Protein AF-A0A7V5BQD2-F1 (afdb_monomer)

Nearest PDB structures (foldseek):
  3lss-assembly1_A  TM=3.977E-01  e=9.726E+00  Trypanosoma brucei

Solvent-accessible surface area (backbone atoms only — not comparable to full-atom values): 6388 Å² total; per-residue (Å²): 131,81,94,69,85,48,72,68,59,53,40,46,50,55,54,74,65,68,46,66,69,62,50,52,52,50,48,51,49,54,42,51,53,51,55,51,48,44,57,51,48,71,41,66,65,56,60,52,52,55,60,64,44,44,63,62,34,46,76,72,70,39,48,69,63,51,51,49,53,54,48,50,45,52,50,45,51,71,62,48,81,50,64,71,60,44,52,50,50,47,52,50,54,51,52,30,53,50,26,34,71,69,64,47,96,60,27,87,65,88,127

Radius of gyration: 17.96 Å; Cα contacts (8 Å, |Δi|>4): 65; chains: 1; bounding box: 35×42×42 Å

Secondary structure (DSSP, 8-state):
------HHHHHHHHHHHT-HHHHHHHHHHHHHHHHHHHHHHT-HHHHHHHHHHHHHHHHTT-HHHHHHHHHHHHHHHHH---HHHHHHHHHHHHHHHHHHHTT-SSTT---

Foldseek 3Di:
DPPDQDPLNVLVVLQVVVPLVVLLVVLVVVLVVLQVLLVVLVDPVVLVVLVVCQVVCVVVVNNVVSCVVNVSSVVSNVVRDCVVVSVVSSVLSVQLSVCSNVVPPCSNDDD

Structure (mmCIF, N/CA/C/O backbone):
data_AF-A0A7V5BQD2-F1
#
_entry.id   AF-A0A7V5BQD2-F1
#
loop_
_atom_site.group_PDB
_atom_site.id
_atom_site.type_symbol
_atom_site.label_atom_id
_atom_site.label_alt_id
_atom_site.label_comp_id
_atom_site.label_asym_id
_atom_site.label_entity_id
_atom_site.label_seq_id
_atom_site.pdbx_PDB_ins_code
_atom_site.Cartn_x
_atom_site.Cartn_y
_atom_site.Cartn_z
_atom_site.occupancy
_atom_site.B_iso_or_equiv
_atom_site.auth_seq_id
_atom_site.auth_comp_id
_atom_site.auth_asym_id
_atom_site.auth_atom_id
_atom_site.pdbx_PDB_model_num
ATOM 1 N N . MET A 1 1 ? -0.936 26.694 10.407 1.00 45.94 1 MET A N 1
ATOM 2 C CA . MET A 1 1 ? -1.614 25.391 10.270 1.00 45.94 1 MET A CA 1
ATOM 3 C C . MET A 1 1 ? -0.593 24.356 10.684 1.00 45.94 1 MET A C 1
ATOM 5 O O . MET A 1 1 ? 0.521 24.425 10.192 1.00 45.94 1 MET A O 1
ATOM 9 N N . THR A 1 2 ? -0.876 23.519 11.674 1.00 51.56 2 THR A N 1
ATOM 10 C CA . THR A 1 2 ? 0.022 22.407 12.005 1.00 51.56 2 THR A CA 1
ATOM 11 C C . THR A 1 2 ? -0.147 21.347 10.919 1.00 51.56 2 THR A C 1
ATOM 13 O O . THR A 1 2 ? -1.188 20.702 10.872 1.00 51.56 2 THR A O 1
ATOM 16 N N . ASP A 1 3 ? 0.840 21.209 10.028 1.00 70.38 3 ASP A N 1
ATOM 17 C CA . ASP A 1 3 ? 0.883 20.253 8.901 1.00 70.38 3 ASP A CA 1
ATOM 18 C C . ASP A 1 3 ? 1.017 18.776 9.344 1.00 70.38 3 ASP A C 1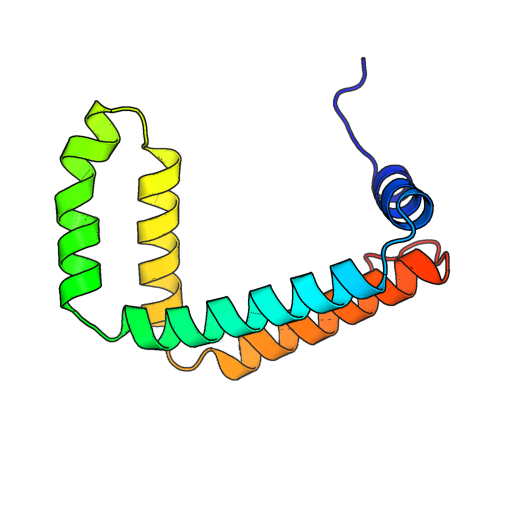
ATOM 20 O O . ASP A 1 3 ? 1.618 17.954 8.657 1.00 70.38 3 ASP A O 1
ATOM 24 N N . SER A 1 4 ? 0.502 18.413 10.519 1.00 83.75 4 SER A N 1
ATOM 25 C CA . SER A 1 4 ? 0.650 17.076 11.094 1.00 83.75 4 SER A CA 1
ATOM 26 C C . SER A 1 4 ? -0.714 16.459 11.371 1.00 83.75 4 SER A C 1
ATOM 28 O O . SER A 1 4 ? -1.484 16.997 12.165 1.00 83.75 4 SER A O 1
ATOM 30 N N . ILE A 1 5 ? -0.980 15.318 10.737 1.00 89.69 5 ILE A N 1
ATOM 31 C CA . ILE A 1 5 ? -2.120 14.446 11.032 1.00 89.69 5 ILE A CA 1
ATOM 32 C C . ILE A 1 5 ? -1.686 13.469 12.131 1.00 89.69 5 ILE A C 1
ATOM 34 O O . ILE A 1 5 ? -0.689 12.768 11.950 1.00 89.69 5 ILE A O 1
ATOM 38 N N . SER A 1 6 ? -2.406 13.430 13.256 1.00 93.19 6 SER A N 1
ATOM 39 C CA . SER A 1 6 ? -2.180 12.441 14.320 1.00 93.19 6 SER A CA 1
ATOM 40 C C . SER A 1 6 ? -2.848 11.096 14.008 1.00 93.19 6 SER A C 1
ATOM 42 O O . SER A 1 6 ? -3.743 11.013 13.162 1.00 93.19 6 SER A O 1
ATOM 44 N N . GLU A 1 7 ? -2.443 10.032 14.703 1.00 93.19 7 GLU A N 1
ATOM 45 C CA . GLU A 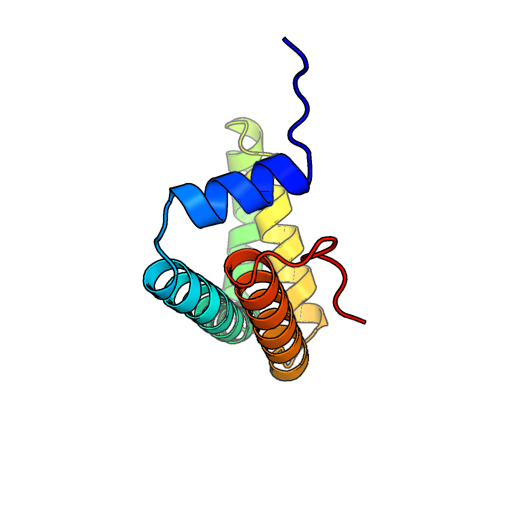1 7 ? -3.072 8.713 14.562 1.00 93.19 7 GLU A CA 1
ATOM 46 C C . GLU A 1 7 ? -4.556 8.741 14.946 1.00 93.19 7 GLU A C 1
ATOM 48 O O . GLU A 1 7 ? -5.385 8.130 14.270 1.00 93.19 7 GLU A O 1
ATOM 53 N N . GLU A 1 8 ? -4.913 9.502 15.982 1.00 93.69 8 GLU A N 1
ATOM 54 C CA . GLU A 1 8 ? -6.296 9.669 16.424 1.00 93.69 8 GLU A CA 1
ATOM 55 C C . GLU A 1 8 ? -7.134 10.362 15.351 1.00 93.69 8 GLU A C 1
ATOM 57 O O . GLU A 1 8 ? -8.227 9.891 15.033 1.00 93.69 8 GLU A O 1
ATOM 62 N N . GLN A 1 9 ? -6.602 11.436 14.754 1.00 94.62 9 GLN A N 1
ATOM 63 C CA . GLN A 1 9 ? -7.259 12.167 13.667 1.00 94.62 9 GLN A CA 1
ATOM 64 C C . GLN A 1 9 ? -7.428 11.290 12.422 1.00 94.62 9 GLN A C 1
ATOM 66 O O . GLN A 1 9 ? -8.468 11.325 11.766 1.00 94.62 9 GLN A O 1
ATOM 71 N N . TYR A 1 10 ? -6.427 10.470 12.100 1.00 94.94 10 TYR A N 1
ATOM 72 C CA . TYR A 1 10 ? -6.497 9.539 10.978 1.00 94.94 10 TYR A CA 1
ATOM 73 C C . TYR A 1 10 ? -7.538 8.432 11.216 1.00 94.94 10 TYR A C 1
ATOM 75 O O . TYR A 1 10 ? -8.351 8.138 10.339 1.00 94.94 10 TYR A O 1
ATOM 83 N N . ALA A 1 11 ? -7.565 7.847 12.417 1.00 96.38 11 ALA A N 1
ATOM 84 C CA . ALA A 1 11 ? -8.555 6.841 12.798 1.00 96.38 11 ALA A CA 1
ATOM 85 C C . ALA A 1 11 ? -9.979 7.421 12.859 1.00 96.38 11 ALA A C 1
ATOM 87 O O . ALA A 1 11 ? -10.942 6.757 12.472 1.00 96.38 11 ALA A O 1
ATOM 88 N N . GLU A 1 12 ? -10.129 8.665 13.320 1.00 96.06 12 GLU A N 1
ATOM 89 C CA . GLU A 1 12 ? -11.397 9.392 13.275 1.00 96.06 12 GLU A CA 1
ATOM 90 C C . GLU A 1 12 ? -11.870 9.597 11.836 1.00 96.06 12 GLU A C 1
ATOM 92 O O . GLU A 1 12 ? -13.020 9.285 11.538 1.00 96.06 12 GLU A O 1
ATOM 97 N N . ALA A 1 13 ? -10.986 10.010 10.923 1.00 96.19 13 ALA A N 1
ATOM 98 C CA . ALA A 1 13 ? -11.329 10.157 9.511 1.00 96.19 13 ALA A CA 1
ATOM 99 C C . ALA A 1 13 ? -11.839 8.843 8.895 1.00 96.19 13 ALA A C 1
ATOM 101 O O . ALA A 1 13 ? -12.827 8.854 8.166 1.00 96.19 13 ALA A O 1
ATOM 102 N N . TYR A 1 14 ? -11.231 7.702 9.233 1.00 96.94 14 TYR A N 1
ATOM 103 C CA . TYR A 1 14 ? -11.717 6.389 8.791 1.00 96.94 14 TYR A CA 1
ATOM 104 C C . TYR A 1 14 ? -13.146 6.101 9.258 1.00 96.94 14 TYR A C 1
ATOM 106 O O . TYR A 1 14 ? -13.953 5.632 8.458 1.00 96.94 14 TYR A O 1
ATOM 114 N N . ARG A 1 15 ? -13.464 6.396 10.525 1.00 96.94 15 ARG A N 1
ATOM 115 C CA . ARG A 1 15 ? -14.820 6.220 11.065 1.00 96.94 15 ARG A CA 1
ATOM 116 C C . ARG A 1 15 ? -15.816 7.196 10.442 1.00 96.94 15 ARG A C 1
ATOM 118 O O . ARG A 1 15 ? -16.934 6.800 10.152 1.00 96.94 15 ARG A O 1
ATOM 125 N N . LEU A 1 16 ? -15.412 8.448 10.213 1.00 97.56 16 LEU A N 1
ATOM 126 C CA . LEU A 1 16 ? -16.255 9.469 9.582 1.00 97.56 16 LEU A CA 1
ATOM 127 C C . LEU A 1 16 ? -16.550 9.161 8.108 1.00 97.56 16 LEU A C 1
ATOM 129 O O . LEU A 1 16 ? -17.627 9.501 7.626 1.00 97.56 16 LEU A O 1
ATOM 133 N N . CYS A 1 17 ? -15.610 8.540 7.390 1.00 97.12 17 CYS A N 1
ATOM 134 C CA . CYS A 1 17 ? -15.840 8.079 6.021 1.00 97.12 17 CYS A CA 1
ATOM 135 C C . CYS A 1 17 ? -16.832 6.910 5.937 1.00 97.12 17 CYS A C 1
ATOM 137 O O . CYS A 1 17 ? -17.434 6.746 4.880 1.00 97.12 17 CYS A O 1
ATOM 139 N N . ASP A 1 18 ? -16.962 6.113 7.006 1.00 96.50 18 ASP A N 1
ATOM 140 C CA . ASP A 1 18 ? -17.903 4.990 7.150 1.00 96.50 18 ASP A CA 1
ATOM 141 C C . ASP A 1 18 ? -17.972 4.062 5.920 1.00 96.50 18 ASP A C 1
ATOM 143 O O . ASP A 1 18 ? -19.034 3.708 5.415 1.00 96.50 18 ASP A O 1
ATOM 147 N N . ASN A 1 19 ? -16.803 3.697 5.390 1.00 97.50 19 ASN A N 1
ATOM 148 C CA . ASN A 1 19 ? -16.661 2.925 4.156 1.00 97.50 19 ASN A CA 1
ATOM 149 C C . ASN A 1 19 ? -15.897 1.612 4.362 1.00 97.50 19 ASN A C 1
ATOM 151 O O . ASN A 1 19 ? -15.008 1.261 3.584 1.00 97.50 19 ASN A O 1
ATOM 155 N N . TYR A 1 20 ? -16.226 0.891 5.437 1.00 98.25 20 TYR A N 1
ATOM 156 C CA . TYR A 1 20 ? -15.538 -0.337 5.846 1.00 98.25 20 TYR A CA 1
ATOM 157 C C . TYR A 1 20 ? -15.376 -1.341 4.696 1.00 98.25 20 TYR A C 1
ATOM 159 O O . TYR A 1 20 ? -14.262 -1.793 4.437 1.00 98.25 20 TYR A O 1
ATOM 167 N N . ASP A 1 21 ? -16.456 -1.638 3.971 1.00 98.31 21 ASP A N 1
ATOM 168 C CA . ASP A 1 21 ? -16.441 -2.632 2.892 1.00 98.31 21 ASP A CA 1
ATOM 169 C C . ASP A 1 21 ? -15.519 -2.218 1.732 1.00 98.31 21 ASP A C 1
ATOM 171 O O . ASP A 1 21 ? -14.747 -3.040 1.233 1.00 98.31 21 ASP A O 1
ATOM 175 N N . ASP A 1 22 ? -15.493 -0.928 1.375 1.00 98.38 22 ASP A N 1
ATOM 176 C CA . ASP A 1 22 ? -14.561 -0.396 0.372 1.00 98.38 22 ASP A CA 1
ATOM 177 C C . ASP A 1 22 ? -13.103 -0.557 0.829 1.00 98.38 22 ASP A C 1
ATOM 179 O O . ASP A 1 22 ? -12.210 -0.832 0.022 1.00 98.38 22 ASP A O 1
ATOM 183 N N . ARG A 1 23 ? -12.835 -0.404 2.134 1.00 98.06 23 ARG A N 1
ATOM 184 C CA . ARG A 1 23 ? -11.495 -0.612 2.708 1.00 98.06 23 ARG A CA 1
ATOM 185 C C . ARG A 1 23 ? -11.097 -2.079 2.708 1.00 98.06 23 ARG A C 1
ATOM 187 O O . ARG A 1 23 ? -9.945 -2.377 2.400 1.00 98.06 23 ARG A O 1
ATOM 194 N N . VAL A 1 24 ? -12.026 -2.990 2.984 1.00 98.50 24 VAL A N 1
ATOM 195 C CA . VAL A 1 24 ? -11.774 -4.431 2.843 1.00 98.50 24 VAL A CA 1
ATOM 196 C C . VAL A 1 24 ? -11.428 -4.762 1.394 1.00 98.50 24 VAL A C 1
ATOM 198 O O . VAL A 1 24 ? -10.395 -5.384 1.140 1.00 98.50 24 VAL A O 1
ATOM 201 N N . GLN A 1 25 ? -12.215 -4.262 0.437 1.00 98.38 25 GLN A N 1
ATOM 202 C CA . GLN A 1 25 ? -11.932 -4.445 -0.985 1.00 98.38 25 GLN A CA 1
ATOM 203 C C . GLN A 1 25 ? -10.565 -3.860 -1.369 1.00 98.38 25 GLN A C 1
ATOM 205 O O . GLN A 1 25 ? -9.804 -4.488 -2.104 1.00 98.38 25 GLN A O 1
ATOM 210 N N . GLN A 1 26 ? -10.213 -2.679 -0.854 1.00 98.06 26 GLN A N 1
ATOM 211 C CA . GLN A 1 26 ? -8.904 -2.063 -1.067 1.00 98.06 26 GLN A CA 1
ATOM 212 C C . GLN A 1 26 ? -7.755 -2.949 -0.566 1.00 98.06 26 GLN A C 1
ATOM 214 O O . GLN A 1 26 ? -6.766 -3.126 -1.279 1.00 98.06 26 GLN A O 1
ATOM 219 N N . ILE A 1 27 ? -7.877 -3.513 0.637 1.00 98.06 27 ILE A N 1
ATOM 220 C CA . ILE A 1 27 ? -6.869 -4.410 1.218 1.00 98.06 27 ILE A CA 1
ATOM 221 C C . ILE A 1 27 ? -6.718 -5.672 0.364 1.00 98.06 27 ILE A C 1
ATOM 223 O O . ILE A 1 27 ? -5.595 -6.092 0.075 1.00 98.06 27 ILE A O 1
ATOM 227 N N . ASP A 1 28 ? -7.827 -6.255 -0.087 1.00 97.75 28 ASP A N 1
ATOM 228 C CA . ASP A 1 28 ? -7.788 -7.429 -0.958 1.00 97.75 28 ASP A CA 1
ATOM 229 C C . ASP A 1 28 ? -7.139 -7.098 -2.318 1.00 97.75 28 ASP A C 1
ATOM 231 O O . ASP A 1 28 ? -6.270 -7.845 -2.777 1.00 97.75 28 ASP A O 1
ATOM 235 N N . MET A 1 29 ? -7.423 -5.927 -2.903 1.00 98.00 29 MET A N 1
ATOM 236 C CA . MET A 1 29 ? -6.760 -5.456 -4.130 1.00 98.00 29 MET A CA 1
ATOM 237 C C . MET A 1 29 ? -5.242 -5.282 -3.956 1.00 98.00 29 MET A C 1
ATOM 239 O O . MET A 1 29 ? -4.481 -5.619 -4.863 1.00 98.00 29 MET A O 1
ATOM 243 N N . ILE A 1 30 ? -4.766 -4.806 -2.798 1.00 95.38 30 ILE A N 1
ATOM 244 C CA . ILE A 1 30 ? -3.321 -4.716 -2.505 1.00 95.38 30 ILE A CA 1
ATOM 245 C C . ILE A 1 30 ? -2.668 -6.103 -2.590 1.00 95.38 30 ILE A C 1
ATOM 247 O O . ILE A 1 30 ? -1.589 -6.259 -3.171 1.00 95.38 30 ILE A O 1
ATOM 251 N N . VAL A 1 31 ? -3.326 -7.123 -2.034 1.00 96.75 31 VAL A N 1
ATOM 252 C CA . VAL A 1 31 ? -2.837 -8.508 -2.054 1.00 96.75 31 VAL A CA 1
ATOM 253 C C . VAL A 1 31 ? -2.824 -9.067 -3.475 1.00 96.75 31 VAL A C 1
ATOM 255 O O . VAL A 1 31 ? -1.840 -9.691 -3.878 1.00 96.75 31 VAL A O 1
ATOM 258 N N . GLU A 1 32 ? -3.887 -8.840 -4.244 1.00 95.81 32 GLU A N 1
ATOM 259 C CA . GLU A 1 32 ? -3.989 -9.289 -5.635 1.00 95.81 32 GLU A CA 1
ATOM 260 C C . GLU A 1 32 ? -2.911 -8.658 -6.519 1.00 95.81 32 GLU A C 1
ATOM 262 O O . GLU A 1 32 ? -2.153 -9.380 -7.174 1.00 95.81 32 GLU A O 1
ATOM 267 N N . ILE A 1 33 ? -2.750 -7.333 -6.449 1.00 94.19 33 ILE A N 1
ATOM 268 C CA . ILE A 1 33 ? -1.707 -6.607 -7.183 1.00 94.19 33 ILE A CA 1
ATOM 269 C C . ILE A 1 33 ? -0.320 -7.127 -6.795 1.00 94.19 33 ILE A C 1
ATOM 271 O O . ILE A 1 33 ? 0.532 -7.328 -7.661 1.00 94.19 33 ILE A O 1
ATOM 275 N N . GLY A 1 34 ? -0.079 -7.401 -5.509 1.00 93.38 34 GLY A N 1
ATOM 276 C CA . GLY A 1 34 ? 1.181 -7.978 -5.041 1.00 93.38 34 GLY A CA 1
ATOM 277 C C . GLY A 1 34 ? 1.476 -9.359 -5.638 1.00 93.38 34 GLY A C 1
ATOM 278 O O . GLY A 1 34 ? 2.613 -9.633 -6.033 1.00 93.38 34 GLY A O 1
ATOM 279 N N . ARG A 1 35 ? 0.459 -10.223 -5.747 1.00 93.94 35 ARG A N 1
ATOM 280 C CA . ARG A 1 35 ? 0.582 -11.552 -6.374 1.00 93.94 35 ARG A CA 1
ATOM 281 C C . ARG A 1 35 ? 0.863 -11.446 -7.867 1.00 93.94 35 ARG A C 1
ATOM 283 O O . ARG A 1 35 ? 1.666 -12.213 -8.400 1.00 93.94 35 ARG A O 1
ATOM 290 N N . ASP A 1 36 ? 0.231 -10.502 -8.550 1.00 92.38 36 ASP A N 1
ATOM 291 C CA . ASP A 1 36 ? 0.484 -10.276 -9.970 1.00 92.38 36 ASP A CA 1
ATOM 292 C C . ASP A 1 36 ? 1.863 -9.672 -10.209 1.00 92.38 36 ASP A C 1
ATOM 294 O O . ASP A 1 36 ? 2.585 -10.120 -11.104 1.00 92.38 36 ASP A O 1
ATOM 298 N N . LEU A 1 37 ? 2.305 -8.759 -9.343 1.00 90.88 37 LEU A N 1
ATOM 299 C CA . LEU A 1 37 ? 3.660 -8.232 -9.382 1.00 90.88 37 LEU A CA 1
ATOM 300 C C . LEU A 1 37 ? 4.702 -9.343 -9.192 1.00 90.88 37 LEU A C 1
ATOM 302 O O . LEU A 1 37 ? 5.682 -9.376 -9.937 1.00 90.88 37 LEU A O 1
ATOM 306 N N . GLU A 1 38 ? 4.476 -10.303 -8.288 1.00 91.75 38 GLU A N 1
ATOM 307 C CA . GLU A 1 38 ? 5.346 -11.480 -8.132 1.00 91.75 38 GLU A CA 1
ATOM 308 C C . GLU A 1 38 ? 5.538 -12.244 -9.455 1.00 91.75 38 GLU A C 1
ATOM 310 O O . GLU A 1 38 ? 6.648 -12.677 -9.784 1.00 91.75 38 GLU A O 1
ATOM 315 N N . LYS A 1 39 ? 4.469 -12.412 -10.240 1.00 91.00 39 LYS A N 1
ATOM 316 C CA . LYS A 1 39 ? 4.540 -13.067 -11.556 1.00 91.00 39 LYS A CA 1
ATOM 317 C C . LYS A 1 39 ? 5.292 -12.187 -12.552 1.00 91.00 39 LYS A C 1
ATOM 319 O O . LYS A 1 39 ? 6.198 -12.666 -13.233 1.00 91.00 39 LYS A O 1
ATOM 324 N N . LEU A 1 40 ? 4.965 -10.896 -12.596 1.00 90.25 40 LEU A N 1
ATOM 325 C CA . LEU A 1 40 ? 5.543 -9.935 -13.534 1.00 90.25 40 LEU A CA 1
ATOM 326 C C . LEU A 1 40 ? 7.062 -9.811 -13.375 1.00 90.25 40 LEU A C 1
ATOM 328 O O . LEU A 1 40 ? 7.793 -9.866 -14.366 1.00 90.25 40 LEU A O 1
ATOM 332 N N . VAL A 1 41 ? 7.574 -9.724 -12.143 1.00 91.19 41 VAL A N 1
ATOM 333 C CA . VAL A 1 41 ? 9.017 -9.529 -11.918 1.00 91.19 41 VAL A CA 1
ATOM 334 C C . VAL A 1 41 ? 9.888 -10.704 -12.379 1.00 91.19 41 VAL A C 1
ATOM 336 O O . VAL A 1 41 ? 11.090 -10.524 -12.606 1.00 91.19 41 VAL A O 1
ATOM 339 N N . LYS A 1 42 ? 9.299 -11.895 -12.566 1.00 89.25 42 LYS A N 1
ATOM 340 C CA . LYS A 1 42 ? 9.991 -13.084 -13.096 1.00 89.25 42 LYS A CA 1
ATOM 341 C C . LYS A 1 42 ? 10.339 -12.926 -14.579 1.00 89.25 42 LYS A C 1
ATOM 343 O O . LYS A 1 42 ? 11.309 -13.525 -15.050 1.00 89.25 42 LYS A O 1
ATOM 348 N N . HIS A 1 43 ? 9.624 -12.076 -15.317 1.00 90.25 43 HIS A N 1
ATOM 349 C CA . HIS A 1 43 ? 9.937 -11.795 -16.713 1.00 90.25 43 HIS A CA 1
ATOM 350 C C . HIS A 1 43 ? 11.113 -10.820 -16.822 1.00 90.25 43 HIS A C 1
ATOM 352 O O . HIS A 1 43 ? 11.043 -9.651 -16.440 1.00 90.25 43 HIS A O 1
ATOM 358 N N . ARG A 1 44 ? 12.221 -11.294 -17.404 1.00 84.00 44 ARG A N 1
ATOM 359 C CA . ARG A 1 44 ? 13.449 -10.494 -17.559 1.00 84.00 44 ARG A CA 1
ATOM 360 C C . ARG A 1 44 ? 13.220 -9.226 -18.384 1.00 84.00 44 ARG A C 1
ATOM 362 O O . ARG A 1 44 ? 13.829 -8.211 -18.067 1.00 84.00 44 ARG A O 1
ATOM 369 N N . VAL A 1 45 ? 12.345 -9.281 -19.393 1.00 91.19 45 VAL A N 1
ATOM 370 C CA . VAL A 1 45 ? 12.017 -8.149 -20.281 1.00 91.19 45 VAL A CA 1
ATOM 371 C C . VAL A 1 45 ? 11.512 -6.943 -19.488 1.00 91.19 45 VAL A C 1
ATOM 373 O O . VAL A 1 45 ? 11.953 -5.833 -19.754 1.00 91.19 45 VAL A O 1
ATOM 376 N N . ILE A 1 46 ? 10.691 -7.154 -18.454 1.00 89.62 46 ILE A N 1
ATOM 377 C CA . ILE A 1 46 ? 10.155 -6.062 -17.627 1.00 89.62 46 ILE A CA 1
ATOM 378 C C . ILE A 1 46 ? 11.284 -5.280 -16.948 1.00 89.62 46 ILE A C 1
ATOM 380 O O . ILE A 1 46 ? 11.305 -4.052 -16.991 1.00 89.62 46 ILE A O 1
ATOM 384 N N . GLY A 1 47 ? 12.274 -5.982 -16.388 1.00 87.00 47 GLY A N 1
ATOM 385 C CA . GLY A 1 47 ? 13.436 -5.338 -15.774 1.00 87.00 47 GLY A CA 1
ATOM 386 C C . GLY A 1 47 ? 14.284 -4.543 -16.774 1.00 87.00 47 GLY A C 1
ATOM 387 O O . GLY A 1 47 ? 14.807 -3.483 -16.432 1.00 87.00 47 GLY A O 1
ATOM 388 N N . TRP A 1 48 ? 14.402 -5.023 -18.016 1.00 89.12 48 TRP A N 1
ATOM 389 C CA . TRP A 1 48 ? 15.089 -4.290 -19.084 1.00 89.12 48 TRP A CA 1
ATOM 390 C C . TRP A 1 48 ? 14.333 -3.024 -19.481 1.00 89.12 48 TRP A C 1
ATOM 392 O O . TRP A 1 48 ? 14.943 -1.958 -19.541 1.00 89.12 48 TRP A O 1
ATOM 402 N N . THR A 1 49 ? 13.020 -3.121 -19.696 1.00 91.44 49 THR A N 1
ATOM 403 C CA . THR A 1 49 ? 12.170 -1.975 -20.042 1.00 91.44 49 THR A CA 1
ATOM 404 C C . THR A 1 49 ? 12.234 -0.894 -18.967 1.00 91.44 49 THR A C 1
ATOM 406 O O . THR A 1 49 ? 12.471 0.266 -19.294 1.00 91.44 49 THR A O 1
ATOM 409 N N . LEU A 1 50 ? 12.124 -1.277 -17.688 1.00 90.81 50 LEU A N 1
ATOM 410 C CA . LEU A 1 50 ? 12.274 -0.357 -16.557 1.00 90.81 50 LEU A CA 1
ATOM 411 C C . LEU A 1 50 ? 13.614 0.380 -16.608 1.00 90.81 50 LEU A C 1
ATOM 413 O O . LEU A 1 50 ? 13.647 1.604 -16.548 1.00 90.81 50 LEU A O 1
ATOM 417 N N . ARG A 1 51 ? 14.723 -0.343 -16.800 1.00 89.50 51 ARG A N 1
ATOM 418 C CA . ARG A 1 51 ? 16.057 0.268 -16.852 1.00 89.50 51 ARG A CA 1
ATOM 419 C C . ARG A 1 51 ? 16.236 1.214 -18.044 1.00 89.50 51 ARG A C 1
ATOM 421 O O . ARG A 1 51 ? 16.907 2.233 -17.906 1.00 89.50 51 ARG A O 1
ATOM 428 N N . LEU A 1 52 ? 15.667 0.884 -19.205 1.00 93.62 52 LEU A N 1
ATOM 429 C CA . LEU A 1 52 ? 15.717 1.746 -20.392 1.00 93.62 52 LEU A CA 1
ATOM 430 C C . LEU A 1 52 ? 14.890 3.026 -20.203 1.00 93.62 52 LEU A C 1
ATOM 432 O O . LEU A 1 52 ? 15.308 4.092 -20.655 1.00 93.62 52 LEU A O 1
ATOM 436 N N . ALA A 1 53 ? 13.764 2.941 -19.488 1.00 91.94 53 ALA A N 1
ATOM 437 C CA . ALA A 1 53 ? 12.897 4.080 -19.192 1.00 91.94 53 ALA A CA 1
ATOM 438 C C . ALA A 1 53 ? 13.544 5.121 -18.262 1.00 91.94 53 ALA A C 1
ATOM 440 O O . ALA A 1 53 ? 13.144 6.285 -18.293 1.00 91.94 53 ALA A O 1
ATOM 441 N N . ARG A 1 54 ? 14.586 4.752 -17.498 1.00 92.88 54 ARG A N 1
ATOM 442 C CA . ARG A 1 54 ? 15.243 5.647 -16.532 1.00 92.88 54 ARG A CA 1
ATOM 443 C C . ARG A 1 54 ? 15.698 6.970 -17.138 1.00 92.88 54 ARG A C 1
ATOM 445 O O . ARG A 1 54 ? 15.412 8.021 -16.578 1.00 92.88 54 ARG A O 1
ATOM 452 N N . GLY A 1 55 ? 16.408 6.931 -18.265 1.00 92.69 55 GLY A N 1
ATOM 453 C CA . GLY A 1 55 ? 16.955 8.141 -18.890 1.00 92.69 55 GLY A CA 1
ATOM 454 C C . GLY A 1 55 ? 15.864 9.153 -19.271 1.00 92.69 55 GLY A C 1
ATOM 455 O O . GLY A 1 55 ? 15.930 10.302 -18.831 1.00 92.69 55 GLY A O 1
ATOM 456 N N . PRO A 1 56 ? 14.854 8.750 -20.064 1.00 92.38 56 PRO A N 1
ATOM 457 C CA . PRO A 1 56 ? 13.699 9.591 -20.371 1.00 92.38 56 PRO A CA 1
ATOM 458 C C . PRO A 1 56 ? 12.910 10.045 -19.136 1.00 92.38 56 PRO A C 1
ATOM 460 O O . PRO A 1 56 ? 12.630 11.235 -19.029 1.00 92.38 56 PRO A O 1
ATOM 463 N N . ALA A 1 57 ? 12.601 9.142 -18.197 1.00 92.25 57 ALA A N 1
ATOM 464 C CA . ALA A 1 57 ? 11.818 9.462 -17.000 1.00 92.25 57 ALA A CA 1
ATOM 465 C C . ALA A 1 57 ? 12.507 10.523 -16.136 1.00 92.25 57 ALA A C 1
ATOM 467 O O . ALA A 1 57 ? 11.877 11.483 -15.705 1.00 92.25 57 ALA A O 1
ATOM 468 N N . TYR A 1 58 ? 13.824 10.402 -15.956 1.00 93.19 58 TYR A N 1
ATOM 469 C CA . TYR A 1 58 ? 14.595 11.393 -15.220 1.00 93.19 58 TYR A CA 1
ATOM 470 C C . TYR A 1 58 ? 14.602 12.747 -15.935 1.00 93.19 58 TYR A C 1
ATOM 472 O O . TYR A 1 58 ? 14.386 13.778 -15.314 1.00 93.19 58 TYR A O 1
ATOM 480 N N . ARG A 1 59 ? 14.785 12.779 -17.257 1.00 95.19 59 ARG A N 1
ATOM 481 C CA . ARG A 1 59 ? 14.718 14.056 -17.988 1.00 95.19 59 ARG A CA 1
ATOM 482 C C . ARG A 1 59 ? 13.332 14.704 -17.946 1.00 95.19 59 ARG A C 1
ATOM 484 O O . ARG A 1 59 ? 13.246 15.919 -18.061 1.00 95.19 59 ARG A O 1
ATOM 491 N N . ALA A 1 60 ? 12.277 13.909 -17.787 1.00 94.50 60 ALA A N 1
ATOM 492 C CA . ALA A 1 60 ? 10.903 14.382 -17.642 1.00 94.50 60 ALA A CA 1
ATOM 493 C C . ALA A 1 60 ? 10.528 14.773 -16.195 1.00 94.50 60 ALA A C 1
ATOM 495 O O . ALA A 1 60 ? 9.397 15.188 -15.962 1.00 94.50 60 ALA A O 1
ATOM 496 N N . GLY A 1 61 ? 11.445 14.641 -15.227 1.00 93.81 61 GLY A N 1
ATOM 497 C CA . GLY A 1 61 ? 11.195 14.960 -13.817 1.00 93.81 61 GLY A CA 1
ATOM 498 C C . GLY A 1 61 ? 10.478 13.862 -13.024 1.00 93.81 61 GLY A C 1
ATOM 499 O O . GLY A 1 61 ? 10.056 14.098 -11.898 1.00 93.81 61 GLY A O 1
ATOM 500 N N . TRP A 1 62 ? 10.345 12.646 -13.562 1.00 94.75 62 TRP A N 1
ATOM 501 C CA . TRP A 1 62 ? 9.664 11.514 -12.909 1.00 94.75 62 TRP A CA 1
ATOM 502 C C . TRP A 1 62 ? 10.623 10.637 -12.095 1.00 94.75 62 TRP A C 1
ATOM 504 O O . TRP A 1 62 ? 10.524 9.408 -12.104 1.00 94.75 62 TRP A O 1
ATOM 514 N N . HIS A 1 63 ? 11.587 11.263 -11.422 1.00 92.81 63 HIS A N 1
ATOM 515 C CA . HIS A 1 63 ? 12.655 10.567 -10.703 1.00 92.81 63 HIS A CA 1
ATOM 516 C C . HIS A 1 63 ? 12.101 9.616 -9.637 1.00 92.81 63 HIS A C 1
ATOM 518 O O . HIS A 1 63 ? 12.418 8.429 -9.647 1.00 92.81 63 HIS A O 1
ATOM 524 N N . GLU A 1 64 ? 11.208 10.120 -8.782 1.00 92.88 64 GLU A N 1
ATOM 525 C CA . GLU A 1 64 ? 10.639 9.362 -7.663 1.00 92.88 64 GLU A CA 1
ATOM 526 C C . GLU A 1 64 ? 9.819 8.163 -8.139 1.00 92.88 64 GLU A C 1
ATOM 528 O O . GLU A 1 64 ? 9.984 7.056 -7.630 1.00 92.88 64 GLU A O 1
ATOM 533 N N . LEU A 1 65 ? 8.990 8.353 -9.171 1.00 92.88 65 LEU A N 1
ATOM 534 C CA . LEU A 1 65 ? 8.207 7.271 -9.764 1.00 92.88 65 LEU A CA 1
ATOM 535 C C 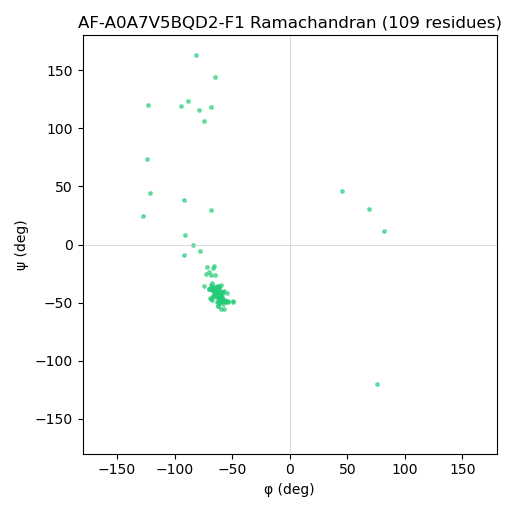. LEU A 1 65 ? 9.119 6.185 -10.342 1.00 92.88 65 LEU A C 1
ATOM 537 O O . LEU A 1 65 ? 8.909 4.997 -10.100 1.00 92.88 65 LEU A O 1
ATOM 541 N N . GLN A 1 66 ? 10.143 6.581 -11.098 1.00 94.19 66 GLN A N 1
ATOM 542 C CA . GLN A 1 66 ? 11.081 5.634 -11.691 1.00 94.19 66 GLN A CA 1
ATOM 543 C C . GLN A 1 66 ? 11.844 4.847 -10.616 1.00 94.19 66 GLN A C 1
ATOM 545 O O . GLN A 1 66 ? 11.984 3.626 -10.724 1.00 94.19 66 GLN A O 1
ATOM 550 N N . ASP A 1 67 ? 12.320 5.524 -9.571 1.00 94.19 67 ASP A N 1
ATOM 551 C CA . ASP A 1 67 ? 13.051 4.884 -8.478 1.00 94.19 67 ASP A CA 1
ATOM 552 C C . ASP A 1 67 ? 12.159 3.955 -7.659 1.00 94.19 67 ASP A C 1
ATOM 554 O O . ASP A 1 67 ? 12.590 2.853 -7.302 1.00 94.19 67 ASP A O 1
ATOM 558 N N . PHE A 1 68 ? 10.903 4.345 -7.438 1.00 93.31 68 PHE A N 1
ATOM 559 C CA . PHE A 1 68 ? 9.894 3.500 -6.813 1.00 93.31 68 PHE A CA 1
ATOM 560 C C . PHE A 1 68 ? 9.675 2.210 -7.611 1.00 93.31 68 PHE A C 1
ATOM 562 O O . PHE A 1 68 ? 9.759 1.115 -7.050 1.00 93.31 68 PHE A O 1
ATOM 569 N N . LEU A 1 69 ? 9.474 2.310 -8.930 1.00 92.50 69 LEU A N 1
ATOM 570 C CA . LEU A 1 69 ? 9.255 1.145 -9.791 1.00 92.50 69 LEU A CA 1
ATOM 571 C C . LEU A 1 69 ? 10.472 0.209 -9.828 1.00 92.50 69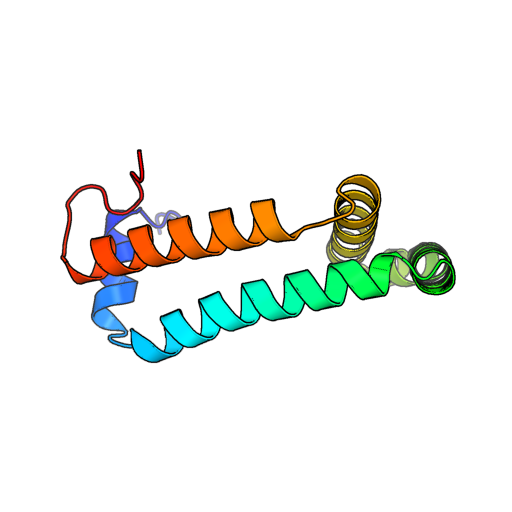 LEU A C 1
ATOM 573 O O . LEU A 1 69 ? 10.329 -1.011 -9.721 1.00 92.50 69 LEU A O 1
ATOM 577 N N . GLU A 1 70 ? 11.686 0.752 -9.939 1.00 92.75 70 GLU A N 1
ATOM 578 C CA . GLU A 1 70 ? 12.908 -0.056 -9.913 1.00 92.75 70 GLU A CA 1
ATOM 579 C C . GLU A 1 70 ? 13.187 -0.677 -8.538 1.00 92.75 70 GLU A C 1
ATOM 581 O O . GLU A 1 70 ? 13.701 -1.800 -8.449 1.00 92.75 70 GLU A O 1
ATOM 586 N N . GLY A 1 71 ? 12.882 0.047 -7.460 1.00 93.00 71 GLY A N 1
ATOM 587 C CA . GLY A 1 71 ? 12.961 -0.443 -6.088 1.00 93.00 71 GLY A CA 1
ATOM 588 C C . GLY A 1 71 ? 12.003 -1.608 -5.864 1.00 93.00 71 GLY A C 1
ATOM 589 O O . GLY A 1 71 ? 12.444 -2.695 -5.481 1.00 93.00 71 GLY A O 1
ATOM 590 N N . GLY A 1 72 ? 10.727 -1.414 -6.204 1.00 90.62 72 GLY A N 1
ATOM 591 C CA . GLY A 1 72 ? 9.687 -2.437 -6.135 1.00 90.62 72 GLY A CA 1
ATOM 592 C C . GLY A 1 72 ? 10.039 -3.674 -6.961 1.00 90.62 72 GLY A C 1
ATOM 593 O O . GLY A 1 72 ? 10.045 -4.786 -6.430 1.00 90.62 72 GLY A O 1
ATOM 594 N N . TYR A 1 73 ? 10.453 -3.498 -8.222 1.00 92.25 73 TYR A N 1
ATOM 595 C CA . TYR A 1 73 ? 10.886 -4.608 -9.078 1.00 92.25 73 TYR A CA 1
ATOM 596 C C . TYR A 1 73 ? 12.019 -5.422 -8.438 1.00 92.25 73 TYR A C 1
ATOM 598 O O . TYR A 1 73 ? 11.955 -6.653 -8.379 1.00 92.25 73 TYR A O 1
ATOM 606 N N . ARG A 1 74 ? 13.066 -4.750 -7.937 1.00 92.56 74 ARG A N 1
ATOM 607 C CA . ARG A 1 74 ? 14.205 -5.421 -7.290 1.00 92.56 74 ARG A CA 1
ATOM 608 C C . ARG A 1 74 ? 13.796 -6.136 -6.005 1.00 92.56 74 ARG A C 1
ATOM 610 O O . ARG A 1 74 ? 14.256 -7.257 -5.787 1.00 92.56 74 ARG A O 1
ATOM 617 N N . ALA A 1 75 ? 12.946 -5.522 -5.184 1.00 92.31 75 ALA A N 1
ATOM 618 C CA . ALA A 1 75 ? 12.468 -6.100 -3.932 1.00 92.31 75 ALA A CA 1
ATOM 619 C C . ALA A 1 75 ? 11.678 -7.392 -4.178 1.00 92.31 75 ALA A C 1
ATOM 621 O O . ALA A 1 75 ? 12.053 -8.445 -3.661 1.00 92.31 75 ALA A O 1
ATOM 622 N N . PHE A 1 76 ? 10.663 -7.348 -5.047 1.00 91.69 76 PHE A N 1
ATOM 623 C CA . PHE A 1 76 ? 9.853 -8.522 -5.387 1.00 91.69 76 PHE A CA 1
ATOM 624 C C . PHE A 1 76 ? 10.682 -9.620 -6.059 1.00 91.69 76 PHE A C 1
ATOM 626 O O . PHE A 1 76 ? 10.556 -10.795 -5.715 1.00 91.69 76 PHE A O 1
ATOM 633 N N . ARG A 1 77 ? 11.603 -9.254 -6.961 1.00 91.19 77 ARG A N 1
ATOM 634 C CA . ARG A 1 77 ? 12.481 -10.235 -7.611 1.00 91.19 77 ARG A CA 1
ATOM 635 C C . ARG A 1 77 ? 13.411 -10.939 -6.621 1.00 91.19 77 ARG A C 1
ATOM 637 O O . ARG A 1 77 ? 13.678 -12.125 -6.793 1.00 91.19 77 ARG A O 1
ATOM 644 N N . ARG A 1 78 ? 13.922 -10.223 -5.614 1.00 92.19 78 ARG A N 1
ATOM 645 C CA . ARG A 1 78 ? 14.784 -10.792 -4.566 1.00 92.19 78 ARG A CA 1
ATOM 646 C C . ARG A 1 78 ? 13.992 -11.631 -3.560 1.00 92.19 78 ARG A C 1
ATOM 648 O O . ARG A 1 78 ? 14.515 -12.633 -3.089 1.00 92.19 78 ARG A O 1
ATOM 655 N N . MET A 1 79 ? 12.764 -11.223 -3.241 1.00 91.31 79 MET A N 1
ATOM 656 C CA . MET A 1 79 ? 11.883 -11.914 -2.296 1.00 91.31 79 MET A CA 1
ATOM 657 C C . MET A 1 79 ? 11.438 -13.293 -2.807 1.00 91.31 79 MET A C 1
ATOM 659 O O . MET A 1 79 ? 11.342 -14.235 -2.024 1.00 91.31 79 MET A O 1
ATOM 663 N N . GLY A 1 80 ? 11.208 -13.446 -4.115 1.00 86.44 80 GLY A N 1
ATOM 664 C CA . GLY A 1 80 ? 10.714 -14.704 -4.672 1.00 86.44 80 GLY A CA 1
ATOM 665 C C . GLY A 1 80 ? 9.226 -14.884 -4.374 1.00 86.44 80 GLY A C 1
ATOM 666 O O . GLY A 1 80 ? 8.431 -14.063 -4.813 1.00 86.44 80 GLY A O 1
ATOM 667 N N . LYS A 1 81 ? 8.839 -15.951 -3.664 1.00 90.50 81 LYS A N 1
ATOM 668 C CA . LYS A 1 81 ? 7.429 -16.193 -3.306 1.00 90.50 81 LYS A CA 1
ATOM 669 C C . LYS A 1 81 ? 6.953 -15.150 -2.291 1.00 90.50 81 LYS A C 1
ATOM 671 O O . LYS A 1 81 ? 7.482 -15.095 -1.181 1.00 90.50 81 LYS A O 1
ATOM 676 N N . ALA A 1 82 ? 5.949 -14.360 -2.657 1.00 91.38 82 ALA A N 1
ATOM 677 C CA . ALA A 1 82 ? 5.465 -13.237 -1.860 1.00 91.38 82 ALA A CA 1
ATOM 678 C C . ALA A 1 82 ? 4.323 -13.619 -0.901 1.00 91.38 82 ALA A C 1
ATOM 680 O O . ALA A 1 82 ? 3.972 -12.818 -0.040 1.00 91.38 82 ALA A O 1
ATOM 681 N N . ASP A 1 83 ? 3.768 -14.834 -0.998 1.00 91.75 83 ASP A N 1
ATOM 682 C CA . ASP A 1 83 ? 2.563 -15.254 -0.261 1.00 91.75 83 ASP A CA 1
ATOM 683 C C . ASP A 1 83 ? 2.620 -14.957 1.240 1.00 91.75 83 ASP A C 1
ATOM 685 O O . ASP A 1 83 ? 1.699 -14.364 1.796 1.00 91.75 83 ASP A O 1
ATOM 689 N N . LYS A 1 84 ? 3.721 -15.322 1.911 1.00 93.06 84 LYS A N 1
ATOM 690 C CA . LYS A 1 84 ? 3.872 -15.089 3.356 1.00 93.06 84 LYS A CA 1
ATOM 691 C C . LYS A 1 84 ? 3.850 -13.596 3.695 1.00 93.06 84 LYS A C 1
ATOM 693 O O . LYS A 1 84 ? 3.247 -13.208 4.689 1.00 93.06 84 LYS A O 1
ATOM 698 N N . PHE A 1 85 ? 4.505 -12.777 2.877 1.00 93.38 85 PHE A N 1
ATOM 699 C CA . PHE A 1 85 ? 4.567 -11.330 3.061 1.00 93.38 85 PHE A CA 1
ATOM 700 C C . PHE A 1 85 ? 3.202 -10.676 2.817 1.00 93.38 85 PHE A C 1
ATOM 702 O O . PHE A 1 85 ? 2.731 -9.910 3.652 1.00 93.38 85 PHE A O 1
ATOM 709 N N . LEU A 1 86 ? 2.529 -11.038 1.723 1.00 95.38 86 LEU A N 1
ATOM 710 C CA . LEU A 1 86 ? 1.214 -10.496 1.377 1.00 95.38 86 LEU A CA 1
ATOM 711 C C . LEU A 1 86 ? 0.134 -10.918 2.379 1.00 95.38 86 LEU A C 1
ATOM 713 O O . LEU A 1 86 ? -0.703 -10.103 2.755 1.00 95.38 86 LEU A O 1
ATOM 717 N N . ASN A 1 87 ? 0.184 -12.157 2.878 1.00 95.44 87 ASN A N 1
ATOM 718 C CA . ASN A 1 87 ? -0.718 -12.608 3.939 1.00 95.44 87 ASN A CA 1
ATOM 719 C C . ASN A 1 87 ? -0.483 -11.842 5.250 1.00 95.44 87 ASN A C 1
ATOM 721 O O . ASN A 1 87 ? -1.446 -11.515 5.938 1.00 95.44 87 ASN A O 1
ATOM 725 N N . ALA A 1 88 ? 0.774 -11.528 5.585 1.00 95.38 88 ALA A N 1
ATOM 726 C CA . ALA A 1 88 ? 1.092 -10.719 6.759 1.00 95.38 88 ALA A CA 1
ATOM 727 C C . ALA A 1 88 ? 0.567 -9.280 6.624 1.00 95.38 88 ALA A C 1
ATOM 729 O O . ALA A 1 88 ? -0.010 -8.768 7.580 1.00 95.38 88 ALA A O 1
ATOM 730 N N . ILE A 1 89 ? 0.700 -8.662 5.439 1.00 95.00 89 ILE A N 1
ATOM 731 C CA . ILE A 1 89 ? 0.084 -7.357 5.143 1.00 95.00 89 ILE A CA 1
ATOM 732 C C . ILE A 1 89 ? -1.422 -7.442 5.357 1.00 95.00 89 ILE A C 1
ATOM 734 O O . ILE A 1 89 ? -1.959 -6.704 6.173 1.00 95.00 89 ILE A O 1
ATOM 738 N N . ARG A 1 90 ? -2.095 -8.384 4.687 1.00 97.56 90 ARG A N 1
ATOM 739 C CA . ARG A 1 90 ? -3.550 -8.529 4.787 1.00 97.56 90 ARG A CA 1
ATOM 740 C C . ARG A 1 90 ? -4.011 -8.662 6.232 1.00 97.56 90 ARG A C 1
ATOM 742 O O . ARG A 1 90 ? -4.946 -7.985 6.642 1.00 97.56 90 ARG A O 1
ATOM 749 N N . GLN A 1 91 ? -3.360 -9.538 6.997 1.00 97.38 91 GLN A N 1
ATOM 750 C CA . GLN A 1 91 ? -3.719 -9.775 8.390 1.00 97.38 91 GLN A CA 1
ATOM 751 C C . GLN A 1 91 ? -3.564 -8.506 9.227 1.00 97.38 91 GLN A C 1
ATOM 753 O O . GLN A 1 91 ? -4.474 -8.157 9.973 1.00 97.38 91 GLN A O 1
ATOM 758 N N . ARG A 1 92 ? -2.429 -7.814 9.092 1.00 97.44 92 ARG A N 1
ATOM 759 C CA . ARG A 1 92 ? -2.147 -6.585 9.834 1.00 97.44 92 ARG A CA 1
ATOM 760 C C . ARG A 1 92 ? -3.130 -5.472 9.477 1.00 97.44 92 ARG A C 1
ATOM 762 O O . ARG A 1 92 ? -3.722 -4.895 10.381 1.00 97.44 92 ARG A O 1
ATOM 769 N N . GLU A 1 93 ? -3.341 -5.211 8.191 1.00 97.44 93 GLU A N 1
ATOM 770 C CA . GLU A 1 93 ? -4.253 -4.161 7.721 1.00 97.44 93 GLU A CA 1
ATOM 771 C C . GLU A 1 93 ? -5.697 -4.425 8.166 1.00 97.44 93 GLU A C 1
ATOM 773 O O . GLU A 1 93 ? -6.370 -3.521 8.654 1.00 97.44 93 GLU A O 1
ATOM 778 N N 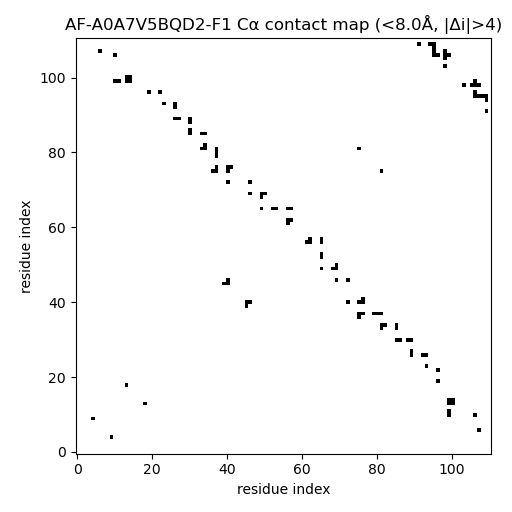. MET A 1 94 ? -6.158 -5.680 8.100 1.00 98.12 94 MET A N 1
ATOM 779 C CA . MET A 1 94 ? -7.481 -6.051 8.611 1.00 98.12 94 MET A CA 1
ATOM 780 C C . MET A 1 94 ? -7.590 -5.873 10.128 1.00 98.12 94 MET A C 1
ATOM 782 O O . MET A 1 94 ? -8.615 -5.394 10.612 1.00 98.12 94 MET A O 1
ATOM 786 N N . THR A 1 95 ? -6.556 -6.241 10.893 1.00 97.94 95 THR A N 1
ATOM 787 C CA . THR A 1 95 ? -6.526 -6.012 12.346 1.00 97.94 95 THR A CA 1
ATOM 788 C C . THR A 1 95 ? -6.631 -4.521 12.662 1.00 97.94 95 THR A C 1
ATOM 790 O O . THR A 1 95 ? -7.467 -4.137 13.478 1.00 97.94 95 THR A O 1
ATOM 793 N N . ILE A 1 96 ? -5.841 -3.682 11.987 1.00 97.62 96 ILE A N 1
ATOM 794 C CA . ILE A 1 96 ? -5.860 -2.225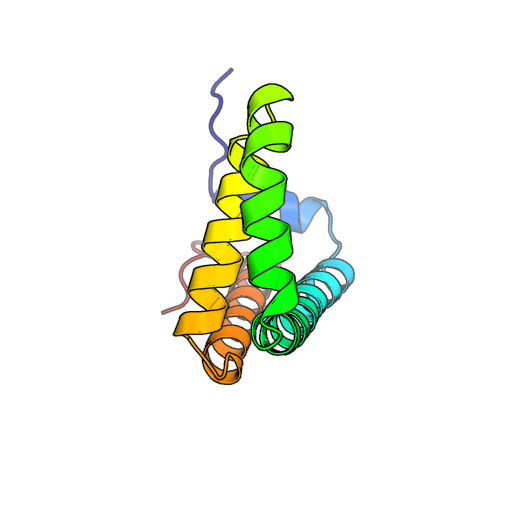 12.167 1.00 97.62 96 ILE A CA 1
ATOM 795 C C . ILE A 1 96 ? -7.235 -1.661 11.809 1.00 97.62 96 ILE A C 1
ATOM 797 O O . ILE A 1 96 ? -7.833 -0.957 12.618 1.00 97.62 96 ILE A O 1
ATOM 801 N N . LEU A 1 97 ? -7.777 -2.008 10.638 1.00 97.94 97 LEU A N 1
ATOM 802 C CA . LEU A 1 97 ? -9.091 -1.543 10.190 1.00 97.94 97 LEU A CA 1
ATOM 803 C C . LEU A 1 97 ? -10.180 -1.888 11.214 1.00 97.94 97 LEU A C 1
ATOM 805 O O . LEU A 1 97 ? -10.954 -1.021 11.620 1.00 97.94 97 LEU A O 1
ATOM 809 N N . ASN A 1 98 ? -10.198 -3.133 11.693 1.00 97.88 98 ASN A N 1
ATOM 810 C CA . ASN A 1 98 ? -11.138 -3.565 12.723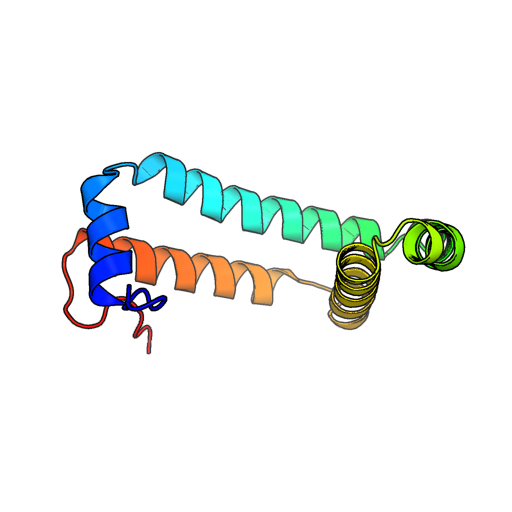 1.00 97.88 98 ASN A CA 1
ATOM 811 C C . ASN A 1 98 ? -10.947 -2.790 14.032 1.00 97.88 98 ASN A C 1
ATOM 813 O O . ASN A 1 98 ? -11.929 -2.366 14.635 1.00 97.88 98 ASN A O 1
ATOM 817 N N . ASN A 1 99 ? -9.704 -2.562 14.463 1.00 97.50 99 ASN A N 1
ATOM 818 C CA . ASN A 1 99 ? -9.414 -1.779 15.662 1.00 97.50 99 ASN A CA 1
ATOM 819 C C . ASN A 1 99 ? -9.907 -0.326 15.538 1.00 97.50 99 ASN A C 1
ATOM 821 O O . ASN A 1 99 ? -10.474 0.205 16.496 1.00 97.50 99 ASN A O 1
ATOM 825 N N . ILE A 1 100 ? -9.723 0.302 14.369 1.00 97.75 100 ILE A N 1
ATOM 826 C CA . ILE A 1 100 ? -10.184 1.668 14.082 1.00 97.75 100 ILE A CA 1
ATOM 827 C C . ILE A 1 100 ? -11.708 1.762 14.222 1.00 97.75 100 ILE A C 1
ATOM 829 O O . ILE A 1 100 ? -12.199 2.658 14.916 1.00 97.75 100 ILE A O 1
ATOM 833 N N . TYR A 1 101 ? -12.445 0.838 13.596 1.00 97.19 101 TYR A N 1
ATOM 834 C CA . TYR A 1 101 ? -13.915 0.823 13.608 1.00 97.19 101 TYR A CA 1
ATOM 835 C C . TYR A 1 101 ? -14.499 0.387 14.959 1.00 97.19 101 TYR A C 1
ATOM 837 O O . TYR A 1 101 ? -15.587 0.819 15.325 1.00 97.19 101 TYR A O 1
ATOM 845 N N . GLN A 1 102 ? -13.757 -0.393 15.750 1.00 96.25 102 GLN A N 1
ATOM 846 C CA . GLN A 1 102 ? -14.101 -0.703 1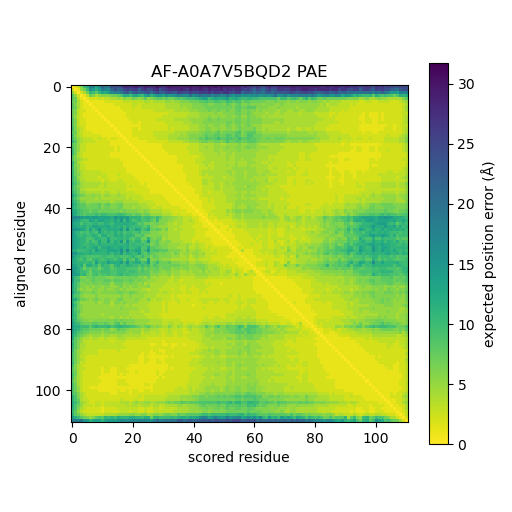7.144 1.00 96.25 102 GLN A CA 1
ATOM 847 C C . GLN A 1 102 ? -13.772 0.438 18.120 1.00 96.25 102 GLN A C 1
ATOM 849 O O . GLN A 1 102 ? -14.087 0.332 19.303 1.00 96.25 102 GLN A O 1
ATOM 854 N N . GLY A 1 103 ? -13.125 1.514 17.657 1.00 95.00 103 GLY A N 1
ATOM 855 C CA . GLY A 1 103 ? -12.767 2.657 18.496 1.00 95.00 103 GLY A CA 1
ATOM 856 C C . GLY A 1 103 ? -11.690 2.346 19.539 1.00 95.00 103 GLY A C 1
ATOM 857 O O . GLY A 1 103 ? -11.702 2.938 20.617 1.00 95.00 103 GLY A O 1
ATOM 858 N N . LYS A 1 104 ? -10.771 1.413 19.256 1.00 95.31 104 LYS A N 1
ATOM 859 C CA . LYS A 1 104 ? -9.674 1.113 20.188 1.00 95.31 104 LYS A CA 1
ATOM 860 C C . LYS A 1 104 ? -8.732 2.323 20.344 1.00 95.31 104 LYS A C 1
ATOM 862 O O . LYS A 1 104 ? -8.479 2.990 19.343 1.00 95.31 104 LYS A O 1
ATOM 867 N N . PRO A 1 105 ? -8.171 2.576 21.547 1.00 89.81 105 PRO A N 1
ATOM 868 C CA . PRO A 1 105 ? -7.287 3.724 21.796 1.00 89.81 105 PRO A CA 1
ATOM 869 C C . PRO A 1 105 ? -6.001 3.738 20.957 1.00 89.81 105 PRO A C 1
ATOM 871 O O . PRO A 1 105 ? -5.576 4.802 20.528 1.00 89.81 105 PRO A O 1
ATOM 874 N N . HIS A 1 106 ? -5.419 2.565 20.686 1.00 92.56 106 HIS A N 1
ATOM 875 C CA . HIS A 1 106 ? -4.191 2.406 19.897 1.00 92.56 106 HIS A CA 1
ATOM 876 C C . HIS A 1 106 ? -4.446 1.453 18.725 1.00 92.56 106 HIS A C 1
ATOM 878 O O . HIS A 1 106 ? -4.072 0.280 18.767 1.00 92.56 106 HIS A O 1
ATOM 884 N N . PRO A 1 107 ? -5.174 1.892 17.684 1.00 94.38 107 PRO A N 1
ATOM 885 C CA . PRO A 1 107 ? -5.642 0.975 16.654 1.00 94.38 107 PRO A CA 1
ATOM 886 C C . PRO A 1 107 ? -4.518 0.470 15.737 1.00 94.38 107 PRO A C 1
ATOM 888 O O . PRO A 1 107 ? -4.675 -0.580 15.111 1.00 94.38 107 PRO A O 1
ATOM 891 N N . PHE A 1 108 ? -3.390 1.187 15.710 1.00 94.38 108 PHE A N 1
ATOM 892 C CA . PHE A 1 108 ? -2.155 0.845 15.006 1.00 94.38 108 PHE A CA 1
ATOM 893 C C . PHE A 1 108 ? -1.166 0.049 15.867 1.00 94.38 108 PHE A C 1
ATOM 895 O O . PHE A 1 108 ? -0.047 -0.184 15.442 1.00 94.38 108 PHE A O 1
ATOM 902 N N . GLU A 1 109 ? -1.534 -0.403 17.059 1.00 92.06 109 GLU A N 1
ATOM 903 C CA . GLU A 1 109 ? -0.749 -1.414 17.770 1.00 92.06 109 GLU A CA 1
ATOM 904 C C . GLU A 1 109 ? -1.360 -2.786 17.442 1.00 92.06 109 GLU A C 1
ATOM 906 O O . GLU A 1 109 ? -2.554 -3.019 17.648 1.00 92.06 109 GLU A O 1
ATOM 911 N N . TRP A 1 110 ? -0.574 -3.676 16.827 1.00 76.31 110 TRP A N 1
ATOM 912 C CA . TRP A 1 110 ? -1.043 -4.978 16.313 1.00 76.31 110 TRP A CA 1
ATOM 913 C C . TRP A 1 110 ? -0.202 -6.169 16.814 1.00 76.31 110 TRP A C 1
ATOM 915 O O . TRP A 1 110 ? -0.169 -7.211 16.153 1.00 76.31 110 TRP A O 1
ATOM 925 N N . GLU A 1 111 ? 0.468 -6.012 17.960 1.00 61.91 111 GLU A N 1
ATOM 926 C CA . GLU A 1 111 ? 1.269 -7.046 18.647 1.00 61.91 111 GLU A CA 1
ATOM 927 C C . GLU A 1 111 ? 0.488 -7.808 19.726 1.00 61.91 111 GLU A C 1
ATOM 929 O O . GLU A 1 111 ? -0.310 -7.178 20.457 1.00 61.91 111 GLU A O 1
#

pLDDT: mean 92.43, std 7.83, range [45.94, 98.5]

Sequence (111 aa):
MTDSISEEQYAEAYRLCDNYDDRVQQIDMIVEIGRDLEKLVKHRVIGWTLRLARGPAYRAGWHELQDFLEGGYRAFRRMGKADKFLNAIR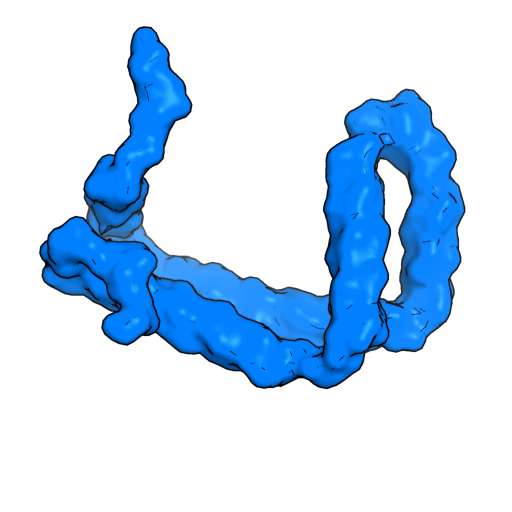QREMTILNNIYQGKPHPFEWE

Mean predicted aligned error: 4.9 Å